Protein AF-A0A6V8NK07-F1 (afdb_monomer)

Structure (mmCIF, N/CA/C/O backbone):
data_AF-A0A6V8NK07-F1
#
_entry.id   AF-A0A6V8NK07-F1
#
loop_
_atom_site.group_PDB
_atom_site.id
_atom_site.type_symbol
_atom_site.label_atom_id
_atom_site.label_alt_id
_atom_site.label_comp_id
_atom_site.label_asym_id
_atom_site.label_entity_id
_atom_site.label_seq_id
_atom_site.pdbx_PDB_ins_code
_atom_site.Cartn_x
_atom_site.Cartn_y
_atom_site.Cartn_z
_atom_site.occupancy
_atom_site.B_iso_or_equiv
_atom_site.auth_seq_id
_atom_site.auth_comp_id
_atom_site.auth_asym_id
_atom_site.auth_atom_id
_atom_site.pdbx_PDB_model_num
ATOM 1 N N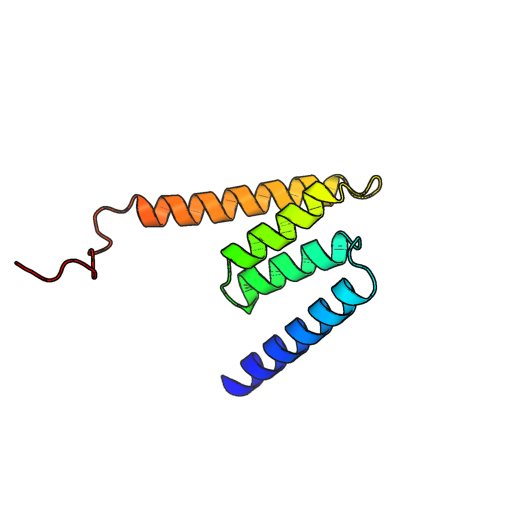 . ILE A 1 1 ? 14.872 -4.826 -22.329 1.00 61.28 1 ILE A N 1
ATOM 2 C CA . ILE A 1 1 ? 14.449 -5.337 -20.998 1.00 61.28 1 ILE A CA 1
ATOM 3 C C . ILE A 1 1 ? 13.641 -4.332 -20.173 1.00 61.28 1 ILE A C 1
ATOM 5 O O . ILE A 1 1 ? 12.687 -4.775 -19.557 1.00 61.28 1 ILE A O 1
ATOM 9 N N . MET A 1 2 ? 13.917 -3.018 -20.199 1.00 67.62 2 MET A N 1
ATOM 10 C CA . MET A 1 2 ? 13.143 -2.020 -19.424 1.00 67.62 2 MET A CA 1
ATOM 11 C C . MET A 1 2 ? 11.635 -1.971 -19.758 1.00 67.62 2 MET A C 1
ATOM 13 O O . MET A 1 2 ? 10.815 -1.910 -18.848 1.00 67.62 2 MET A O 1
ATOM 17 N N . ALA A 1 3 ? 11.257 -2.102 -21.035 1.00 69.69 3 ALA A N 1
ATOM 18 C CA . ALA A 1 3 ? 9.851 -2.065 -21.461 1.00 69.69 3 ALA A CA 1
ATOM 19 C C . ALA A 1 3 ? 8.976 -3.178 -20.847 1.00 69.69 3 ALA A C 1
ATOM 21 O O . ALA A 1 3 ? 7.821 -2.944 -20.522 1.00 69.69 3 ALA A O 1
ATOM 22 N N . PHE A 1 4 ? 9.537 -4.371 -20.623 1.00 72.81 4 PHE A N 1
ATOM 23 C CA . PHE A 1 4 ? 8.802 -5.510 -20.057 1.00 72.81 4 PHE A CA 1
ATOM 24 C C . PHE A 1 4 ? 8.441 -5.311 -18.579 1.00 72.81 4 PHE A C 1
ATOM 26 O O . PHE A 1 4 ? 7.423 -5.812 -18.112 1.00 72.81 4 PHE A O 1
ATOM 33 N N . TRP A 1 5 ? 9.279 -4.587 -17.834 1.00 70.25 5 TRP A N 1
ATOM 34 C CA . TRP A 1 5 ? 8.990 -4.248 -16.443 1.00 70.25 5 TRP A CA 1
ATOM 35 C C . TRP A 1 5 ? 7.971 -3.114 -16.357 1.00 70.25 5 TRP A C 1
ATOM 37 O O . TRP A 1 5 ? 7.066 -3.207 -15.539 1.00 70.25 5 TRP A O 1
ATOM 47 N N . SER A 1 6 ? 8.053 -2.115 -17.244 1.00 81.50 6 SER A N 1
ATOM 48 C CA . SER A 1 6 ? 7.040 -1.052 -17.339 1.00 81.50 6 SER A CA 1
ATOM 49 C C . SER A 1 6 ? 5.644 -1.620 -17.592 1.00 81.50 6 SER A C 1
ATOM 51 O O . SER A 1 6 ? 4.730 -1.340 -16.829 1.00 81.50 6 SER A O 1
ATOM 53 N N . ASP A 1 7 ? 5.511 -2.503 -18.583 1.00 88.69 7 ASP A N 1
ATOM 54 C CA . ASP A 1 7 ? 4.227 -3.101 -18.967 1.00 88.69 7 ASP A CA 1
ATOM 55 C C . ASP A 1 7 ? 3.579 -3.884 -17.809 1.00 88.69 7 ASP A C 1
ATOM 57 O O . ASP A 1 7 ? 2.388 -3.767 -17.528 1.00 88.69 7 ASP A O 1
ATOM 61 N N . LYS A 1 8 ? 4.388 -4.616 -17.032 1.00 88.56 8 LYS A N 1
ATOM 62 C CA . LYS A 1 8 ? 3.911 -5.311 -15.826 1.00 88.56 8 LYS A CA 1
ATOM 63 C C . LYS A 1 8 ? 3.467 -4.363 -14.718 1.00 88.56 8 LYS A C 1
ATOM 65 O O . LYS A 1 8 ? 2.529 -4.689 -13.994 1.00 88.56 8 LYS A O 1
ATOM 70 N N . LEU A 1 9 ? 4.152 -3.234 -14.551 1.00 90.31 9 LEU A N 1
ATOM 71 C CA . LEU A 1 9 ? 3.773 -2.227 -13.564 1.00 90.31 9 LEU A CA 1
ATOM 72 C C . LEU A 1 9 ? 2.464 -1.543 -13.970 1.00 90.31 9 LEU A C 1
ATOM 74 O O . LEU A 1 9 ? 1.609 -1.326 -13.117 1.00 90.31 9 LEU A O 1
ATOM 78 N N . ASP A 1 10 ? 2.276 -1.256 -15.255 1.00 92.12 10 ASP A N 1
ATOM 79 C CA . ASP A 1 10 ? 1.043 -0.654 -15.766 1.00 92.12 10 ASP A CA 1
ATOM 80 C C . ASP A 1 10 ? -0.149 -1.615 -15.620 1.00 92.12 10 ASP A C 1
ATOM 82 O O . ASP A 1 10 ? -1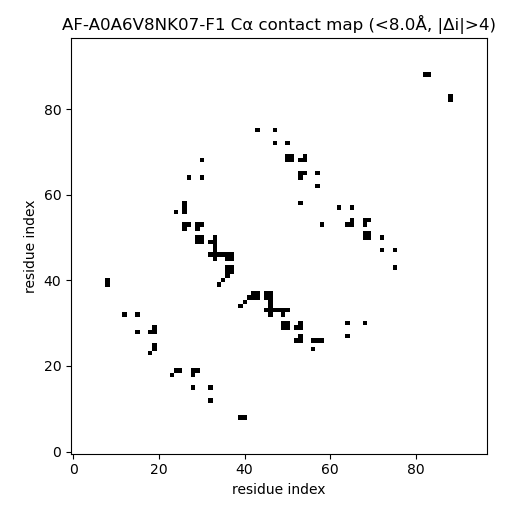.202 -1.229 -15.108 1.00 92.12 10 ASP A O 1
ATOM 86 N N . LEU A 1 11 ? 0.043 -2.902 -15.931 1.00 93.25 11 LEU A N 1
ATOM 87 C CA . LEU A 1 11 ? -0.956 -3.942 -15.664 1.00 93.25 11 LEU A CA 1
ATOM 88 C C . LEU A 1 11 ? -1.283 -4.060 -14.170 1.00 93.25 11 LEU A C 1
ATOM 90 O O . LEU A 1 11 ? -2.452 -4.158 -13.801 1.00 93.25 11 LEU A O 1
ATOM 94 N N . ALA A 1 12 ? -0.275 -4.041 -13.291 1.00 91.81 12 ALA A N 1
ATOM 95 C CA . ALA A 1 12 ? -0.492 -4.096 -11.846 1.00 91.81 12 ALA A CA 1
ATOM 96 C C . ALA A 1 12 ? -1.297 -2.885 -11.345 1.00 91.81 12 ALA A C 1
ATOM 98 O O . ALA A 1 12 ? -2.231 -3.058 -10.562 1.00 91.81 12 ALA A O 1
ATOM 99 N N . GLN A 1 13 ? -0.993 -1.682 -11.841 1.00 94.25 13 GLN A N 1
ATOM 100 C CA . GLN A 1 13 ? -1.763 -0.475 -11.544 1.00 94.25 13 GLN A CA 1
ATOM 101 C C . GLN A 1 13 ? -3.234 -0.638 -11.949 1.00 94.25 13 GLN A C 1
ATOM 103 O O . GLN A 1 13 ? -4.120 -0.297 -11.167 1.00 94.25 13 GLN A O 1
ATOM 108 N N . GLU A 1 14 ? -3.513 -1.195 -13.130 1.00 94.81 14 GLU A N 1
ATOM 109 C CA . GLU A 1 14 ? -4.886 -1.446 -13.578 1.00 94.81 14 GLU A CA 1
ATOM 110 C C . GLU A 1 14 ? -5.622 -2.433 -12.654 1.00 94.81 14 GLU A C 1
ATOM 112 O O . GLU A 1 14 ? -6.788 -2.217 -12.318 1.00 94.81 14 GLU A O 1
ATOM 117 N N . GLN A 1 15 ? -4.947 -3.493 -12.193 1.00 95.38 15 GLN A N 1
ATOM 118 C CA . GLN A 1 15 ? -5.539 -4.449 -11.250 1.00 95.38 15 GLN A CA 1
ATOM 119 C C . GLN A 1 15 ? -5.866 -3.800 -9.901 1.00 95.38 15 GLN A C 1
ATOM 121 O O . GLN A 1 15 ? -6.933 -4.062 -9.343 1.00 95.38 15 GLN A O 1
ATOM 126 N N . PHE A 1 16 ? -4.987 -2.935 -9.386 1.00 95.50 16 PHE A N 1
ATOM 127 C CA . PHE A 1 16 ? -5.264 -2.195 -8.153 1.00 95.50 16 PHE A CA 1
ATOM 128 C C . PHE A 1 16 ? -6.428 -1.223 -8.322 1.00 95.50 16 PHE A C 1
ATOM 130 O O . PHE A 1 16 ? -7.315 -1.207 -7.471 1.00 95.50 16 PHE A O 1
ATOM 137 N N . ASN A 1 17 ? -6.483 -0.491 -9.438 1.00 94.62 17 ASN A N 1
ATOM 138 C CA . ASN A 1 17 ? -7.597 0.409 -9.735 1.00 94.62 17 ASN A CA 1
ATOM 139 C C . ASN A 1 17 ? -8.926 -0.354 -9.745 1.00 94.62 17 ASN A C 1
ATOM 141 O O . ASN A 1 17 ? -9.847 0.022 -9.027 1.00 94.62 17 ASN A O 1
ATOM 145 N N . LYS A 1 18 ? -8.998 -1.488 -10.453 1.00 95.56 18 LYS A N 1
ATOM 146 C CA . LYS A 1 18 ? -10.198 -2.341 -10.473 1.00 95.56 18 LYS A CA 1
ATOM 147 C C . LYS A 1 18 ? -10.566 -2.863 -9.087 1.00 95.56 18 LYS A C 1
ATOM 149 O O . LYS A 1 18 ? -11.737 -2.864 -8.727 1.00 95.56 18 LYS A O 1
ATOM 154 N N . ALA A 1 19 ? -9.590 -3.309 -8.295 1.00 93.75 19 ALA A N 1
ATOM 155 C CA . ALA A 1 19 ? -9.850 -3.806 -6.945 1.00 93.75 19 ALA A CA 1
ATOM 156 C C . ALA A 1 19 ? -10.436 -2.713 -6.033 1.00 93.75 19 ALA A C 1
ATOM 158 O O . ALA A 1 19 ? -11.368 -2.980 -5.273 1.00 93.75 19 ALA A O 1
ATOM 159 N N . ILE A 1 20 ? -9.911 -1.491 -6.137 1.00 93.81 20 ILE A N 1
ATOM 160 C CA . ILE A 1 20 ? -10.368 -0.326 -5.373 1.00 93.81 20 ILE A CA 1
ATOM 161 C C . ILE A 1 20 ? -11.734 0.160 -5.873 1.00 93.81 20 ILE A C 1
ATOM 163 O O . ILE A 1 20 ? -12.582 0.502 -5.057 1.00 93.81 20 ILE A O 1
ATOM 167 N N . GLU A 1 21 ? -11.992 0.146 -7.181 1.00 95.06 21 GLU A N 1
ATOM 168 C CA . GLU A 1 21 ? -13.308 0.469 -7.750 1.00 95.06 21 GLU A CA 1
ATOM 169 C C . GLU A 1 21 ? -14.385 -0.525 -7.302 1.00 95.06 21 GLU A C 1
ATOM 171 O O . GLU A 1 21 ? -15.483 -0.124 -6.920 1.00 95.06 21 GLU A O 1
ATOM 176 N N . LEU A 1 22 ? -14.067 -1.824 -7.312 1.00 96.50 22 LEU A N 1
ATOM 177 C CA . LEU A 1 22 ? -14.989 -2.881 -6.894 1.00 96.50 22 LEU A CA 1
ATOM 178 C C . LEU A 1 22 ? -15.295 -2.826 -5.396 1.00 96.50 22 LEU A C 1
ATOM 180 O O . LEU A 1 22 ? -16.430 -3.076 -4.989 1.00 96.50 22 LEU A O 1
ATOM 184 N N . ASN A 1 23 ? -14.295 -2.528 -4.566 1.00 92.38 23 ASN A N 1
ATOM 185 C CA . ASN A 1 23 ? -14.495 -2.329 -3.138 1.00 92.38 23 ASN A CA 1
ATOM 186 C C . ASN A 1 23 ? -13.584 -1.211 -2.607 1.00 92.38 23 ASN A C 1
ATOM 188 O O . ASN A 1 23 ? -12.465 -1.482 -2.152 1.00 92.38 23 ASN A O 1
ATOM 192 N N . PRO A 1 24 ? -14.099 0.031 -2.553 1.00 92.75 24 PRO A N 1
ATOM 193 C CA . PRO A 1 24 ? -13.342 1.178 -2.056 1.00 92.75 24 PRO A CA 1
ATOM 194 C C . PRO A 1 24 ? -12.931 1.051 -0.588 1.00 92.75 24 PRO A C 1
ATOM 196 O O . PRO A 1 24 ? -12.004 1.727 -0.149 1.00 92.75 24 PRO A O 1
ATOM 199 N N . ASN A 1 25 ? -13.592 0.173 0.170 1.00 92.56 25 ASN A N 1
ATOM 200 C CA . ASN A 1 25 ? -13.335 -0.054 1.588 1.00 92.56 25 ASN A CA 1
ATOM 201 C C . ASN A 1 25 ? -12.460 -1.291 1.837 1.00 92.56 25 ASN A C 1
ATOM 203 O O . ASN A 1 25 ? -12.306 -1.736 2.976 1.00 92.56 25 ASN A O 1
ATOM 207 N N . HIS A 1 26 ? -11.861 -1.870 0.792 1.00 92.00 26 HIS A N 1
ATOM 208 C CA . HIS A 1 26 ? -10.972 -3.010 0.948 1.00 92.00 26 HIS A CA 1
ATOM 209 C C . HIS A 1 26 ? -9.596 -2.571 1.469 1.00 92.00 26 HIS A C 1
ATOM 211 O O . HIS A 1 26 ? -8.663 -2.327 0.707 1.00 92.00 26 HIS A O 1
ATOM 217 N N . ALA A 1 27 ? -9.440 -2.538 2.794 1.00 93.31 27 ALA A N 1
ATOM 218 C CA . ALA A 1 27 ? -8.211 -2.085 3.450 1.00 93.31 27 ALA A CA 1
ATOM 219 C C . ALA A 1 27 ? -6.939 -2.811 2.962 1.00 93.31 27 ALA A C 1
ATOM 221 O O . ALA A 1 27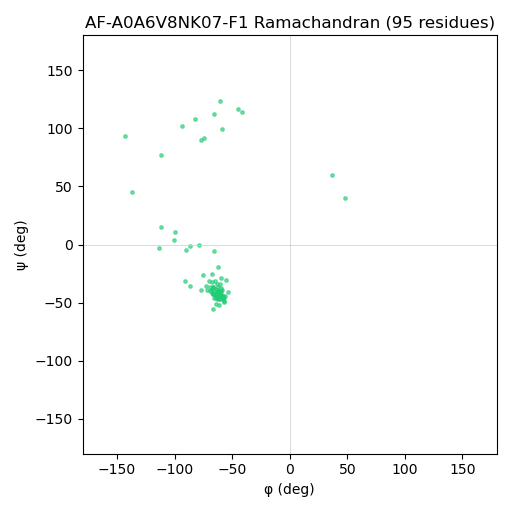 ? -5.916 -2.180 2.721 1.00 93.31 27 ALA A O 1
ATOM 222 N N . LYS A 1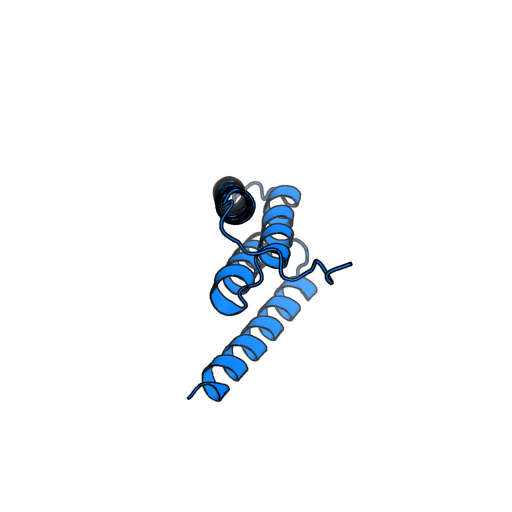 28 ? -6.995 -4.130 2.736 1.00 93.19 28 LYS A N 1
ATOM 223 C CA . LYS A 1 28 ? -5.849 -4.889 2.203 1.00 93.19 28 LYS A CA 1
ATOM 224 C C . LYS A 1 28 ? -5.504 -4.526 0.751 1.00 93.19 28 LYS A C 1
ATOM 226 O O . LYS A 1 28 ? -4.329 -4.566 0.394 1.00 93.19 28 LYS A O 1
ATOM 231 N N . ALA A 1 29 ? -6.490 -4.159 -0.074 1.00 94.62 29 ALA A N 1
ATOM 232 C CA . ALA A 1 29 ? -6.227 -3.681 -1.431 1.00 94.62 29 ALA A CA 1
ATOM 233 C C . ALA A 1 29 ? -5.468 -2.348 -1.399 1.00 94.62 29 ALA A C 1
ATOM 235 O O . ALA A 1 29 ? -4.434 -2.240 -2.051 1.00 94.62 29 ALA A O 1
ATOM 236 N N . HIS A 1 30 ? -5.906 -1.399 -0.563 1.00 95.94 30 HIS A N 1
ATOM 237 C CA . HIS A 1 30 ? -5.202 -0.128 -0.335 1.00 95.94 30 HIS A CA 1
ATOM 238 C C . HIS A 1 30 ? -3.787 -0.331 0.214 1.00 95.94 30 HIS A C 1
ATOM 240 O O . HIS A 1 30 ? -2.840 0.282 -0.268 1.00 95.94 30 HIS A O 1
ATOM 246 N N . TYR A 1 31 ? -3.610 -1.252 1.164 1.00 96.19 31 TYR A N 1
ATOM 247 C CA . TYR A 1 31 ? -2.294 -1.578 1.717 1.00 96.19 31 TYR A CA 1
ATOM 248 C C . TYR A 1 31 ? -1.328 -2.128 0.653 1.00 96.19 31 TYR A C 1
ATOM 250 O O . TYR A 1 31 ? -0.184 -1.687 0.551 1.00 96.19 31 TYR A O 1
ATOM 258 N N . ASN A 1 32 ? -1.785 -3.078 -0.167 1.00 95.50 32 ASN A N 1
ATOM 259 C CA . ASN A 1 32 ? -0.958 -3.654 -1.227 1.00 95.50 32 ASN A CA 1
ATOM 260 C C . ASN A 1 32 ? -0.683 -2.646 -2.350 1.00 95.50 32 ASN A C 1
ATOM 262 O O . ASN A 1 32 ? 0.416 -2.634 -2.906 1.00 95.50 32 ASN A O 1
ATOM 266 N N . HIS A 1 33 ? -1.662 -1.796 -2.669 1.00 96.94 33 HIS A N 1
ATOM 267 C CA . HIS A 1 33 ? -1.492 -0.719 -3.638 1.00 96.94 33 HIS A CA 1
ATOM 268 C C . HIS A 1 33 ? -0.431 0.277 -3.170 1.00 96.94 33 HIS A C 1
ATOM 270 O O . HIS A 1 33 ? 0.445 0.631 -3.953 1.00 96.94 33 HIS A O 1
ATOM 276 N N . ALA A 1 34 ? -0.420 0.628 -1.882 1.00 96.56 34 ALA A N 1
ATOM 277 C CA . ALA A 1 34 ? 0.604 1.483 -1.292 1.00 96.56 34 ALA A CA 1
ATOM 278 C C . ALA A 1 34 ? 2.024 0.913 -1.463 1.00 96.56 34 ALA A C 1
ATOM 280 O O . ALA A 1 34 ? 2.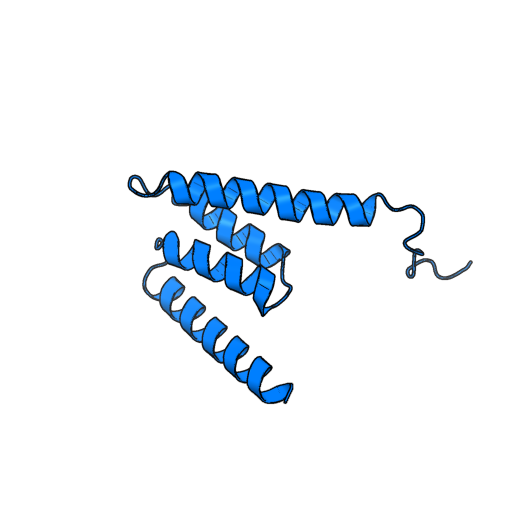926 1.615 -1.918 1.00 96.56 34 ALA A O 1
ATOM 281 N N . ILE A 1 35 ? 2.216 -0.380 -1.176 1.00 95.50 35 ILE A N 1
ATOM 282 C CA . ILE A 1 35 ? 3.506 -1.064 -1.374 1.00 95.50 35 ILE A CA 1
ATOM 283 C C . ILE A 1 35 ? 3.922 -1.027 -2.847 1.00 95.50 35 ILE A C 1
ATOM 285 O O . ILE A 1 35 ? 5.081 -0.752 -3.160 1.00 95.50 35 ILE A O 1
ATOM 289 N N . PHE A 1 36 ? 2.984 -1.291 -3.758 1.00 95.94 36 PHE A N 1
ATOM 290 C CA . PHE A 1 36 ? 3.239 -1.221 -5.192 1.00 95.94 36 PHE A CA 1
ATOM 291 C C . PHE A 1 36 ? 3.630 0.193 -5.643 1.00 95.94 36 PHE A C 1
ATOM 293 O O . PHE A 1 36 ? 4.565 0.346 -6.426 1.00 95.94 36 PHE A O 1
ATOM 300 N N . LEU A 1 37 ? 2.961 1.230 -5.139 1.00 95.25 37 LEU A N 1
ATOM 301 C CA . LEU A 1 37 ? 3.296 2.615 -5.458 1.00 95.25 37 LEU A CA 1
ATOM 302 C C . LEU A 1 37 ? 4.693 2.978 -4.949 1.00 95.25 37 LEU A C 1
ATOM 304 O O . LEU A 1 37 ? 5.476 3.562 -5.698 1.00 95.25 37 LEU A O 1
ATOM 308 N N . TYR A 1 38 ? 5.032 2.567 -3.727 1.00 93.88 38 TYR A N 1
ATOM 309 C CA . TYR A 1 38 ? 6.333 2.842 -3.126 1.00 93.88 38 TYR A CA 1
ATOM 310 C C . TYR A 1 38 ? 7.472 2.111 -3.853 1.00 93.88 38 TYR A C 1
ATOM 312 O O . TYR A 1 38 ? 8.391 2.753 -4.353 1.00 93.88 38 TYR A O 1
ATOM 320 N N . LEU A 1 39 ? 7.392 0.783 -3.988 1.00 90.81 39 LEU A N 1
ATOM 321 C CA . LEU A 1 39 ? 8.484 -0.032 -4.541 1.00 90.81 39 LEU A CA 1
ATOM 322 C C . LEU A 1 39 ? 8.463 -0.136 -6.070 1.00 90.81 39 LEU A C 1
ATOM 324 O O . LEU A 1 39 ? 9.510 -0.220 -6.705 1.00 90.81 39 LEU A O 1
ATOM 328 N N . GLY A 1 40 ? 7.273 -0.192 -6.665 1.00 89.75 40 GLY A N 1
ATOM 329 C CA . GLY A 1 40 ? 7.086 -0.442 -8.094 1.00 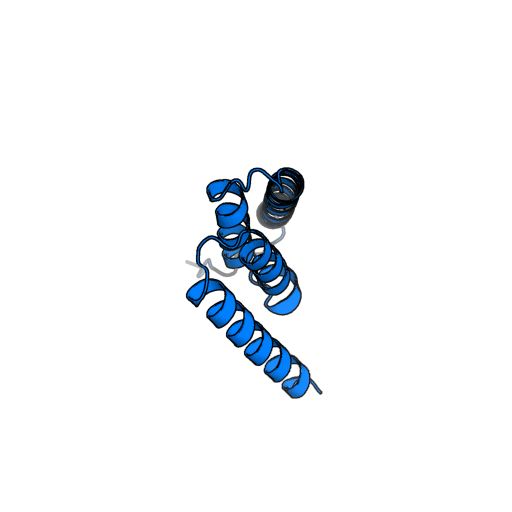89.75 40 GLY A CA 1
ATOM 330 C C . GLY A 1 40 ? 7.038 0.827 -8.938 1.00 89.75 40 GLY A C 1
ATOM 331 O O . GLY A 1 40 ? 7.466 0.805 -10.088 1.00 89.75 40 GLY A O 1
ATOM 332 N N . ARG A 1 41 ? 6.533 1.939 -8.390 1.00 91.12 41 ARG A N 1
ATOM 333 C CA . ARG A 1 41 ? 6.391 3.212 -9.123 1.00 91.12 41 ARG A CA 1
ATOM 334 C C . ARG A 1 41 ? 7.284 4.328 -8.601 1.00 91.12 41 ARG A C 1
ATOM 336 O O . ARG A 1 41 ? 7.261 5.406 -9.187 1.00 91.12 41 ARG A O 1
ATOM 343 N N . ASN A 1 42 ? 8.046 4.080 -7.533 1.00 90.12 42 ASN A N 1
ATOM 344 C CA . ASN A 1 42 ? 8.810 5.110 -6.830 1.00 90.12 42 ASN A CA 1
ATOM 345 C C . ASN A 1 42 ? 7.941 6.351 -6.530 1.00 90.12 42 ASN A C 1
ATOM 347 O O . ASN A 1 42 ? 8.367 7.489 -6.709 1.00 90.12 42 ASN A O 1
ATOM 351 N N . ASN A 1 43 ? 6.683 6.113 -6.141 1.00 91.44 43 ASN A N 1
ATOM 352 C CA . ASN A 1 43 ? 5.690 7.133 -5.821 1.00 91.44 43 ASN A CA 1
ATOM 353 C C . ASN A 1 43 ? 5.384 7.100 -4.312 1.00 91.44 43 ASN A C 1
ATOM 355 O O . ASN A 1 43 ? 4.354 6.554 -3.900 1.00 91.44 43 ASN A O 1
ATOM 359 N N . PRO A 1 44 ? 6.275 7.660 -3.472 1.00 92.50 44 PRO A N 1
ATOM 360 C CA . PRO A 1 44 ? 6.099 7.662 -2.022 1.00 92.50 44 PRO A CA 1
ATOM 361 C C . PRO A 1 44 ? 4.862 8.451 -1.575 1.00 92.50 44 PRO A C 1
ATOM 363 O O . PRO A 1 44 ? 4.197 8.048 -0.624 1.00 92.50 44 PRO A O 1
ATOM 366 N N . THR A 1 45 ? 4.505 9.529 -2.279 1.00 93.38 45 THR A N 1
ATOM 367 C CA . THR A 1 45 ? 3.321 10.341 -1.960 1.00 93.38 45 THR A CA 1
ATOM 368 C C . THR A 1 45 ? 2.034 9.533 -2.120 1.00 93.38 45 THR A C 1
ATOM 370 O O . THR A 1 45 ? 1.256 9.426 -1.175 1.00 93.38 45 THR A O 1
ATOM 373 N N . GLY A 1 46 ? 1.847 8.880 -3.272 1.00 94.44 46 GLY A N 1
ATOM 374 C CA . GLY A 1 46 ? 0.675 8.029 -3.504 1.00 94.44 46 GLY A CA 1
ATOM 375 C C . GLY A 1 46 ? 0.634 6.803 -2.584 1.00 94.44 46 GLY A C 1
ATOM 376 O O . GLY A 1 46 ? -0.443 6.349 -2.189 1.00 94.44 46 GLY A O 1
ATOM 377 N N . ALA A 1 47 ? 1.800 6.277 -2.195 1.00 95.88 47 ALA A N 1
ATOM 378 C CA . ALA A 1 47 ? 1.881 5.205 -1.209 1.00 95.88 47 ALA A CA 1
ATOM 379 C C . ALA A 1 47 ? 1.365 5.648 0.168 1.00 95.88 47 ALA A C 1
ATOM 381 O O . ALA A 1 47 ? 0.551 4.950 0.771 1.00 95.88 47 ALA A O 1
ATOM 382 N N . ILE A 1 48 ? 1.773 6.832 0.637 1.00 96.44 48 ILE A N 1
ATOM 383 C CA . ILE A 1 48 ? 1.287 7.412 1.896 1.00 96.44 48 ILE A CA 1
ATOM 384 C C . ILE A 1 48 ? -0.229 7.626 1.854 1.00 96.44 48 ILE A C 1
ATOM 386 O O . ILE A 1 48 ? -0.909 7.271 2.813 1.00 96.44 48 ILE A O 1
ATOM 390 N N . GLU A 1 49 ? -0.776 8.156 0.758 1.00 96.12 49 GLU A N 1
ATOM 391 C CA . GLU A 1 49 ? -2.230 8.321 0.590 1.00 96.12 49 GLU A CA 1
ATOM 392 C C . GLU A 1 49 ? -2.972 6.984 0.719 1.00 96.12 49 GLU A C 1
ATOM 394 O O . GLU A 1 49 ? -3.952 6.867 1.458 1.00 96.12 49 GLU A O 1
ATOM 399 N N . SER A 1 50 ? -2.452 5.944 0.068 1.00 96.38 50 SER A N 1
ATOM 400 C CA . SER A 1 50 ? -3.041 4.605 0.096 1.00 96.38 50 SER A CA 1
ATOM 401 C C . SER A 1 50 ? -2.941 3.959 1.487 1.00 96.38 50 SER A C 1
ATOM 403 O O . SER A 1 50 ? -3.919 3.396 1.979 1.00 96.38 50 SER A O 1
ATOM 405 N N . TRP A 1 51 ? -1.809 4.091 2.189 1.00 97.06 51 TRP A N 1
ATOM 406 C CA . TRP A 1 51 ? -1.675 3.634 3.580 1.00 97.06 51 TRP A CA 1
ATOM 407 C C . TRP A 1 51 ? -2.551 4.427 4.554 1.00 97.06 51 TRP A C 1
ATOM 409 O O . TRP A 1 51 ? -3.129 3.835 5.466 1.00 97.06 51 TRP A O 1
ATOM 419 N N . ASN A 1 52 ? -2.720 5.735 4.351 1.00 97.00 52 ASN A N 1
ATOM 420 C CA . ASN A 1 52 ? -3.667 6.531 5.130 1.00 97.00 52 ASN A CA 1
ATOM 421 C C . ASN A 1 52 ? -5.088 6.001 4.960 1.00 97.00 52 ASN A C 1
ATOM 423 O O . ASN A 1 52 ? -5.817 5.897 5.947 1.00 97.00 52 ASN A O 1
ATOM 427 N N . LYS A 1 53 ? -5.455 5.547 3.756 1.00 95.62 53 LYS A N 1
ATOM 428 C CA . LYS A 1 53 ? -6.765 4.934 3.547 1.00 95.62 53 LYS A CA 1
ATOM 429 C C . LYS A 1 53 ? -6.965 3.664 4.374 1.00 95.62 53 LYS A C 1
ATOM 431 O O . LYS A 1 53 ? -8.048 3.454 4.909 1.00 95.62 53 LYS A O 1
ATOM 436 N N . VAL A 1 54 ? -5.924 2.848 4.556 1.00 95.69 54 VAL A N 1
ATOM 437 C CA . VAL A 1 54 ? -5.958 1.678 5.461 1.00 95.69 54 VAL A CA 1
ATOM 438 C C . VAL A 1 54 ? -6.276 2.102 6.895 1.00 95.69 54 VAL A C 1
ATOM 440 O O . VAL A 1 54 ? -7.095 1.469 7.560 1.00 95.69 54 VAL A O 1
ATOM 443 N N . ILE A 1 55 ? -5.642 3.182 7.360 1.00 95.06 55 ILE A N 1
ATOM 444 C CA . ILE A 1 55 ? -5.830 3.723 8.711 1.00 95.06 55 ILE A CA 1
ATOM 445 C C . ILE A 1 55 ? -7.248 4.281 8.880 1.00 95.06 55 ILE A C 1
ATOM 447 O O . ILE A 1 55 ? -7.873 4.022 9.904 1.00 95.06 55 ILE A O 1
ATOM 451 N N . GLU A 1 56 ? -7.765 5.006 7.885 1.00 94.75 56 GLU A N 1
ATOM 452 C CA . GLU A 1 56 ? -9.133 5.543 7.887 1.00 94.75 56 GLU A CA 1
ATOM 453 C C . GLU A 1 56 ? -10.193 4.444 7.919 1.00 94.75 56 GLU A C 1
ATOM 455 O O . GLU A 1 56 ? -11.173 4.545 8.654 1.00 94.75 56 GLU A O 1
ATOM 460 N N . LEU A 1 57 ? -10.001 3.396 7.113 1.00 92.38 57 LEU A N 1
ATOM 461 C CA . LEU A 1 57 ? -10.930 2.273 7.039 1.00 92.38 57 LEU A CA 1
ATOM 462 C C . LEU A 1 57 ? -10.953 1.459 8.335 1.00 92.38 57 LEU A C 1
ATOM 464 O O . LEU A 1 57 ? -11.963 0.815 8.607 1.00 92.38 57 LEU A O 1
ATOM 468 N N . ASN A 1 58 ? -9.859 1.497 9.109 1.00 85.94 58 ASN A N 1
ATOM 469 C CA . ASN A 1 58 ? -9.696 0.859 10.416 1.00 85.94 58 ASN A CA 1
ATOM 470 C C . ASN A 1 58 ? -10.396 -0.513 10.504 1.00 85.94 58 ASN A C 1
ATOM 472 O O . ASN A 1 58 ? -11.329 -0.690 11.296 1.00 85.94 58 ASN A O 1
ATOM 476 N N . PRO A 1 59 ? -10.005 -1.474 9.650 1.00 81.38 59 PRO A N 1
ATOM 477 C CA . PRO A 1 59 ? -10.663 -2.770 9.599 1.00 81.38 59 PRO A CA 1
ATOM 478 C C . PRO A 1 59 ? -10.546 -3.465 10.962 1.00 81.38 59 PRO A C 1
ATOM 480 O O . PRO A 1 59 ? -9.448 -3.652 11.492 1.00 81.38 59 PRO A O 1
ATOM 483 N N . ALA A 1 60 ? -11.690 -3.831 11.545 1.00 80.00 60 ALA A N 1
ATOM 484 C CA . ALA A 1 60 ? -11.765 -4.382 12.899 1.00 80.00 60 ALA A CA 1
ATOM 485 C C . ALA A 1 60 ? -10.952 -5.681 13.069 1.00 80.00 60 ALA A C 1
ATOM 487 O O . ALA A 1 60 ? -10.445 -5.960 14.152 1.00 80.00 60 ALA A O 1
ATOM 488 N N . ASP A 1 61 ? -10.799 -6.447 11.991 1.00 78.75 61 ASP A N 1
ATOM 489 C CA . ASP A 1 61 ? -10.048 -7.698 11.900 1.00 78.75 61 ASP A CA 1
ATOM 490 C C . ASP A 1 61 ? -8.568 -7.509 11.516 1.00 78.75 61 ASP A C 1
ATOM 492 O O . ASP A 1 61 ? -7.803 -8.472 11.508 1.00 78.75 61 ASP A O 1
ATOM 496 N N . ALA A 1 62 ? -8.137 -6.280 11.220 1.00 80.06 62 ALA A N 1
ATOM 497 C CA . ALA A 1 62 ? -6.821 -5.997 10.652 1.00 80.06 62 ALA A CA 1
ATOM 498 C C . ALA A 1 62 ? -6.127 -4.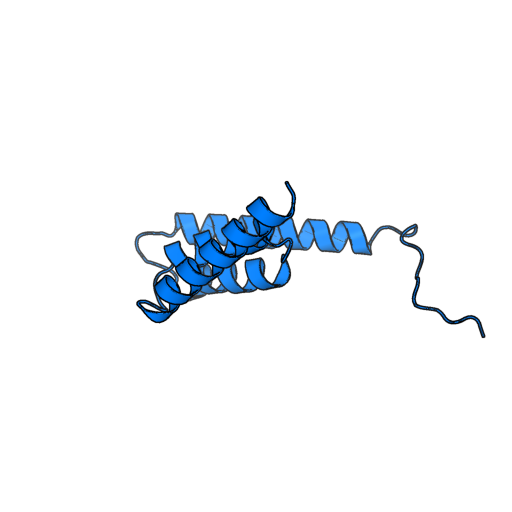783 11.299 1.00 80.06 62 ALA A C 1
ATOM 500 O O . ALA A 1 62 ? -5.491 -3.967 10.629 1.00 80.06 62 ALA A O 1
ATOM 501 N N . GLN A 1 63 ? -6.158 -4.722 12.633 1.00 87.06 63 GLN A N 1
ATOM 502 C CA . GLN A 1 63 ? -5.353 -3.773 13.421 1.00 87.06 63 GLN A CA 1
ATOM 503 C C . GLN A 1 63 ? -3.847 -3.854 13.118 1.00 87.06 63 GLN A C 1
ATOM 505 O O . GLN A 1 63 ? -3.136 -2.847 13.152 1.00 87.06 63 GLN A O 1
ATOM 510 N N . GLU A 1 64 ? -3.365 -5.041 12.751 1.00 91.06 64 GLU A N 1
ATOM 511 C CA . GLU A 1 64 ? -1.985 -5.239 12.311 1.00 91.06 64 GLU A CA 1
ATOM 512 C C . GLU A 1 64 ? -1.678 -4.457 11.021 1.00 91.06 64 GLU A C 1
ATOM 514 O O . GLU A 1 64 ? -0.643 -3.800 10.932 1.00 91.06 64 GLU A O 1
ATOM 519 N N . LEU A 1 65 ? -2.605 -4.422 10.050 1.00 92.38 65 LEU A N 1
ATOM 520 C CA . LEU A 1 65 ? -2.425 -3.634 8.822 1.00 92.38 65 LEU A CA 1
ATOM 521 C C . LEU A 1 65 ? -2.350 -2.134 9.120 1.00 92.38 65 LEU A C 1
ATOM 523 O O . LEU A 1 65 ? -1.545 -1.433 8.513 1.00 92.38 65 LEU A O 1
ATOM 527 N N . VAL A 1 66 ? -3.154 -1.644 10.068 1.00 94.38 66 VAL A N 1
ATOM 528 C CA . VAL A 1 66 ? -3.127 -0.237 10.502 1.00 94.38 66 VAL A CA 1
ATOM 529 C C . VAL A 1 66 ? -1.789 0.102 11.163 1.00 94.38 66 VAL A C 1
ATOM 531 O O . VAL A 1 66 ? -1.206 1.149 10.875 1.00 94.38 66 VAL A O 1
ATOM 534 N N . THR A 1 67 ? -1.279 -0.783 12.020 1.00 94.88 67 THR A N 1
ATOM 535 C CA . THR A 1 67 ? 0.021 -0.604 12.685 1.00 94.88 67 THR A CA 1
ATOM 536 C C . THR A 1 67 ? 1.164 -0.580 11.672 1.00 94.88 67 THR A C 1
ATOM 538 O O . THR A 1 67 ? 1.987 0.336 11.693 1.00 94.88 67 THR A O 1
ATOM 541 N N . GLN A 1 68 ? 1.177 -1.524 10.729 1.00 95.44 68 GLN A N 1
ATOM 542 C CA . GLN A 1 68 ? 2.181 -1.570 9.665 1.00 95.44 68 GLN A CA 1
ATOM 543 C C . GLN A 1 68 ? 2.107 -0.344 8.751 1.00 95.44 68 GLN A C 1
ATOM 545 O O . GLN A 1 68 ? 3.137 0.263 8.472 1.00 95.44 68 GLN A O 1
ATOM 550 N N . ALA A 1 69 ? 0.904 0.068 8.332 1.00 95.50 69 ALA A N 1
ATOM 551 C CA . ALA A 1 69 ? 0.702 1.260 7.507 1.00 95.50 69 ALA A CA 1
ATOM 552 C C . ALA A 1 69 ? 1.291 2.518 8.169 1.00 95.50 69 ALA A C 1
ATOM 554 O O . ALA A 1 69 ? 2.007 3.278 7.522 1.00 95.50 69 ALA A O 1
ATOM 555 N N . ARG A 1 70 ? 1.070 2.704 9.478 1.00 95.69 70 ARG A N 1
ATOM 556 C CA . ARG A 1 70 ? 1.684 3.802 10.245 1.00 95.69 70 ARG A CA 1
ATOM 557 C C . ARG A 1 70 ? 3.211 3.719 10.256 1.00 95.69 70 ARG A C 1
ATOM 559 O O . ARG A 1 70 ? 3.867 4.742 10.083 1.00 95.69 70 ARG A O 1
ATOM 566 N N . GLY A 1 71 ? 3.763 2.519 10.443 1.00 96.19 71 GLY A N 1
ATOM 567 C CA . GLY A 1 71 ? 5.209 2.283 10.414 1.00 96.19 71 GLY A CA 1
ATOM 568 C C . GLY A 1 71 ? 5.833 2.656 9.069 1.00 96.19 71 GLY A C 1
ATOM 569 O O . GLY A 1 71 ? 6.812 3.398 9.033 1.00 96.19 71 GLY A O 1
ATOM 570 N N . PHE A 1 72 ? 5.219 2.223 7.967 1.00 95.12 72 PHE A N 1
ATOM 571 C CA . PHE A 1 72 ? 5.674 2.575 6.624 1.00 95.12 72 PHE A CA 1
ATOM 572 C C . PHE A 1 72 ? 5.576 4.076 6.346 1.00 95.12 72 PHE A C 1
ATOM 574 O O . PHE A 1 72 ? 6.538 4.659 5.857 1.00 95.12 72 PHE A O 1
ATOM 581 N N . ILE A 1 73 ? 4.467 4.731 6.709 1.00 95.19 73 ILE A N 1
ATOM 582 C CA . ILE A 1 73 ? 4.334 6.188 6.552 1.00 95.19 73 ILE A CA 1
ATOM 583 C C . ILE A 1 73 ? 5.456 6.917 7.303 1.00 95.19 73 ILE A C 1
ATOM 585 O O . ILE A 1 73 ? 6.095 7.801 6.732 1.00 95.19 73 ILE A O 1
ATOM 589 N N . ALA A 1 74 ? 5.732 6.530 8.552 1.00 94.25 74 ALA A N 1
ATOM 590 C CA . ALA A 1 74 ? 6.799 7.133 9.345 1.00 94.25 74 ALA A CA 1
ATOM 591 C C . ALA A 1 74 ? 8.183 6.921 8.709 1.00 94.25 74 ALA A C 1
ATOM 593 O O . ALA A 1 74 ? 8.992 7.849 8.679 1.00 94.25 74 ALA A O 1
ATOM 594 N N . GLN A 1 75 ? 8.444 5.730 8.163 1.00 91.62 75 GLN A N 1
ATOM 595 C CA . GLN A 1 75 ? 9.684 5.434 7.448 1.00 91.62 75 GLN A CA 1
ATOM 596 C C . GLN A 1 75 ? 9.843 6.328 6.211 1.00 91.62 75 GLN A C 1
ATOM 598 O O . GLN A 1 75 ? 10.855 7.015 6.085 1.00 91.62 75 GLN A O 1
ATOM 603 N N . VAL A 1 76 ? 8.833 6.380 5.338 1.00 91.25 76 VAL A N 1
ATOM 604 C CA . VAL A 1 76 ? 8.875 7.189 4.109 1.00 91.25 76 VAL A CA 1
ATOM 605 C C . VAL A 1 76 ? 9.046 8.678 4.424 1.00 91.25 76 VAL A C 1
ATOM 607 O O . VAL A 1 76 ? 9.815 9.380 3.767 1.00 91.25 76 VAL A O 1
ATOM 610 N N . GLN A 1 77 ? 8.382 9.176 5.467 1.00 87.62 77 GLN A N 1
ATOM 611 C CA . GLN A 1 77 ? 8.550 10.558 5.922 1.00 87.62 77 GLN A CA 1
ATOM 612 C C . GLN A 1 77 ? 9.946 10.811 6.502 1.00 87.62 77 GLN A C 1
ATOM 614 O O . GLN A 1 77 ? 10.526 11.870 6.266 1.00 87.62 77 GLN A O 1
ATOM 619 N N . SER A 1 78 ? 10.510 9.849 7.234 1.00 87.44 78 SER A N 1
ATOM 620 C CA . SER A 1 78 ? 11.879 9.934 7.743 1.00 87.44 78 SER A CA 1
ATOM 621 C C . SER A 1 78 ? 12.902 9.984 6.608 1.00 87.44 78 SER A C 1
ATOM 623 O O . SER A 1 78 ? 13.813 10.806 6.656 1.00 87.44 78 SER A O 1
ATOM 625 N N . GLU A 1 79 ? 12.745 9.153 5.576 1.00 80.69 79 GLU A N 1
ATOM 626 C CA . GLU A 1 79 ? 13.582 9.169 4.369 1.00 80.69 79 GLU A CA 1
ATOM 627 C C . GLU A 1 79 ? 13.485 10.523 3.652 1.00 80.69 79 GLU A C 1
ATOM 629 O O . GLU A 1 79 ? 14.506 11.139 3.348 1.00 80.69 79 GLU A O 1
ATOM 634 N N . SER A 1 80 ? 12.270 11.054 3.475 1.00 74.31 80 SER A N 1
ATOM 635 C CA . SER A 1 80 ? 12.062 12.387 2.896 1.00 74.31 80 SER A CA 1
ATOM 636 C C . SER A 1 80 ? 12.714 13.502 3.722 1.00 74.31 80 SER A C 1
ATOM 638 O O . SER A 1 80 ? 13.278 14.439 3.157 1.00 74.31 80 SER A O 1
ATOM 640 N N . ASN A 1 81 ? 12.642 13.429 5.053 1.00 71.56 81 ASN A N 1
ATOM 641 C CA . ASN A 1 81 ? 13.234 14.430 5.940 1.00 71.56 81 ASN A CA 1
ATOM 642 C C . ASN A 1 81 ? 14.764 14.342 5.973 1.00 71.56 81 ASN A C 1
ATOM 644 O O . ASN A 1 81 ? 15.425 15.378 6.030 1.00 71.56 81 ASN A O 1
ATOM 648 N N . ALA A 1 82 ? 15.326 13.133 5.901 1.00 70.06 82 ALA A N 1
ATOM 649 C CA . ALA A 1 82 ? 16.766 12.917 5.802 1.00 70.06 82 ALA A CA 1
ATOM 650 C C . ALA A 1 82 ? 17.338 13.507 4.503 1.00 70.06 82 ALA A C 1
ATOM 652 O O . ALA A 1 82 ? 18.389 14.138 4.539 1.00 70.06 82 ALA A O 1
ATOM 653 N N . LEU A 1 83 ? 16.613 13.386 3.385 1.00 60.38 83 LEU A N 1
ATOM 654 C CA . LEU A 1 83 ? 16.987 14.015 2.114 1.00 60.38 83 LEU A CA 1
ATOM 655 C C . LEU A 1 83 ? 16.906 15.548 2.170 1.00 60.38 83 LEU A C 1
ATOM 657 O O . LEU A 1 83 ? 17.757 16.229 1.609 1.00 60.38 83 LEU A O 1
ATOM 661 N N . ARG A 1 84 ? 15.910 16.107 2.871 1.00 61.12 84 ARG A N 1
ATOM 662 C CA . ARG A 1 84 ? 15.740 17.566 3.016 1.00 61.12 84 ARG A CA 1
ATOM 663 C C . ARG A 1 84 ? 16.741 18.203 3.988 1.00 61.12 84 ARG A C 1
ATOM 665 O O . ARG A 1 84 ? 16.998 19.398 3.906 1.00 61.12 84 ARG A O 1
ATOM 672 N N . GLY A 1 85 ? 17.241 17.428 4.947 1.00 57.66 85 GLY A N 1
ATOM 673 C CA . GLY A 1 85 ? 18.204 17.866 5.957 1.00 57.66 85 GLY A CA 1
ATOM 674 C C . GLY A 1 85 ? 19.668 17.773 5.523 1.00 57.66 85 GLY A C 1
ATOM 675 O O . GLY A 1 85 ? 20.529 18.133 6.321 1.00 57.66 85 GLY A O 1
ATOM 676 N N . ASP A 1 86 ? 19.955 17.290 4.309 1.00 52.59 86 ASP A N 1
ATOM 677 C CA . ASP A 1 86 ? 21.309 17.231 3.754 1.00 52.59 86 ASP A CA 1
ATOM 678 C C . ASP A 1 86 ? 21.707 18.600 3.159 1.00 52.59 86 ASP A C 1
ATOM 680 O O . ASP A 1 86 ? 21.201 18.977 2.099 1.00 52.59 86 ASP A O 1
ATOM 684 N N . PRO A 1 87 ? 22.620 19.362 3.797 1.00 55.91 87 PRO A N 1
ATOM 685 C CA . PRO A 1 87 ? 23.067 20.661 3.293 1.00 55.91 87 PRO A CA 1
ATOM 686 C C . PRO A 1 87 ? 23.851 20.583 1.967 1.00 55.91 87 PRO A C 1
ATOM 688 O O . PRO A 1 87 ? 24.182 21.629 1.416 1.00 55.91 87 PRO A O 1
ATOM 691 N N . ASN A 1 88 ? 24.155 19.383 1.448 1.00 54.53 88 ASN A N 1
ATOM 692 C CA . ASN A 1 88 ? 24.850 19.174 0.172 1.00 54.53 88 ASN A CA 1
ATOM 693 C C . ASN A 1 88 ? 23.926 18.798 -1.001 1.00 54.53 88 ASN A C 1
ATOM 695 O O . ASN A 1 88 ? 24.414 18.559 -2.109 1.00 54.53 88 ASN A O 1
ATOM 699 N N . GLN A 1 89 ? 22.605 18.766 -0.808 1.00 55.41 89 GLN A N 1
ATOM 700 C CA . GLN A 1 89 ? 21.662 18.735 -1.928 1.00 55.41 89 GLN A CA 1
ATOM 701 C C . GLN A 1 89 ? 21.617 20.136 -2.549 1.00 55.41 89 GLN A C 1
ATOM 703 O O . GLN A 1 89 ? 20.894 21.022 -2.099 1.00 55.41 89 GLN A O 1
ATOM 708 N N . VAL A 1 90 ? 22.480 20.338 -3.549 1.00 53.72 90 VAL A N 1
ATOM 709 C CA . VAL A 1 90 ? 22.589 21.547 -4.371 1.00 53.72 90 VAL A CA 1
ATOM 710 C C . VAL A 1 90 ? 21.190 22.004 -4.782 1.00 53.72 90 VAL A C 1
ATOM 712 O O . VAL A 1 90 ? 20.480 21.288 -5.485 1.00 53.72 90 VAL A O 1
ATOM 715 N N . ASN A 1 91 ? 20.802 23.194 -4.326 1.00 51.22 91 ASN A N 1
ATOM 716 C CA . ASN A 1 91 ? 19.614 23.896 -4.785 1.00 51.22 91 ASN A CA 1
ATOM 717 C C . ASN A 1 91 ? 19.751 24.126 -6.301 1.00 51.22 91 ASN A C 1
ATOM 719 O O . ASN A 1 91 ? 20.494 25.007 -6.730 1.00 51.22 91 ASN A O 1
ATOM 723 N N . LEU A 1 92 ? 19.103 23.289 -7.115 1.00 52.94 92 LEU A N 1
ATOM 724 C CA . LEU A 1 92 ? 19.073 23.439 -8.575 1.00 52.94 92 LEU A CA 1
ATOM 725 C C . LEU A 1 92 ? 18.077 24.519 -9.034 1.00 52.94 92 LEU A C 1
ATOM 727 O O . LEU A 1 92 ? 18.000 24.785 -10.231 1.00 52.94 92 LEU A O 1
ATOM 731 N N . ASP A 1 93 ? 17.374 25.169 -8.101 1.00 51.06 93 ASP A N 1
ATOM 732 C CA . ASP A 1 93 ? 16.308 26.127 -8.394 1.00 51.06 93 ASP A CA 1
ATOM 733 C C . ASP A 1 93 ? 16.652 27.584 -8.027 1.00 51.06 93 ASP A C 1
ATOM 735 O O . ASP A 1 93 ? 15.758 28.431 -8.027 1.00 51.06 93 ASP A O 1
ATOM 739 N N . GLU A 1 94 ? 17.921 27.939 -7.781 1.00 47.81 94 GLU A N 1
ATOM 740 C CA . GLU A 1 94 ? 18.316 29.360 -7.805 1.00 47.81 94 GLU A CA 1
ATOM 741 C C . GLU A 1 94 ? 18.846 29.747 -9.190 1.00 47.81 94 GLU A C 1
ATOM 743 O O . GLU A 1 94 ? 20.001 29.457 -9.521 1.00 47.81 94 GLU A O 1
ATOM 748 N N . PRO A 1 95 ? 18.054 30.434 -10.035 1.00 47.25 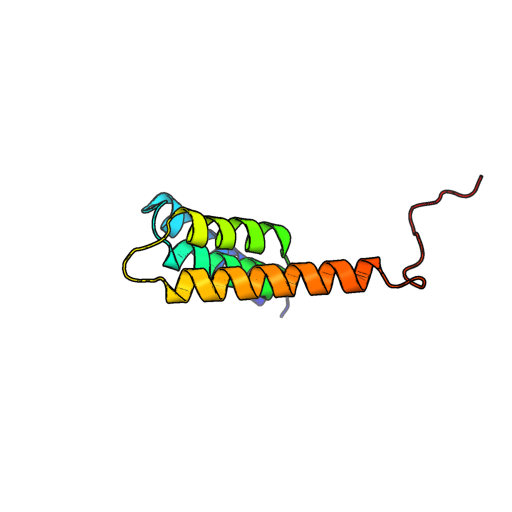95 PRO A N 1
ATOM 749 C CA . PRO A 1 95 ? 18.644 31.217 -11.100 1.00 47.25 95 PRO A CA 1
ATOM 750 C C . PRO A 1 95 ? 19.437 32.354 -10.449 1.00 47.25 95 PRO A C 1
ATOM 752 O O . PRO A 1 95 ? 18.858 33.246 -9.834 1.00 47.25 95 PRO A O 1
ATOM 755 N N . ASN A 1 96 ? 20.763 32.296 -10.596 1.00 44.34 96 ASN A N 1
AT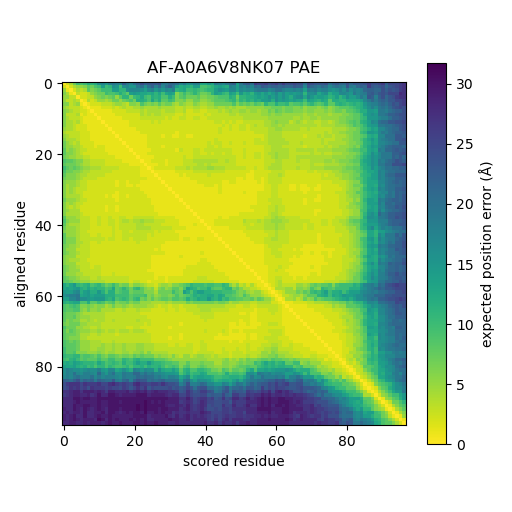OM 756 C CA . ASN A 1 96 ? 21.686 33.379 -10.264 1.00 44.34 96 ASN A CA 1
ATOM 757 C C . ASN A 1 96 ? 21.116 34.737 -10.700 1.00 44.34 96 ASN A C 1
ATOM 759 O O . ASN A 1 96 ? 21.015 35.000 -11.904 1.00 44.34 96 ASN A O 1
ATOM 763 N N . ASN A 1 97 ? 20.817 35.601 -9.730 1.00 39.81 97 ASN A N 1
ATOM 764 C CA . ASN A 1 97 ? 20.876 37.050 -9.900 1.00 39.81 97 ASN A CA 1
ATOM 765 C C . ASN A 1 97 ? 21.174 37.744 -8.571 1.00 39.81 97 ASN A C 1
ATOM 767 O O . ASN A 1 97 ? 20.294 37.710 -7.683 1.00 39.81 97 ASN A O 1
#

Foldseek 3Di:
DVVVLVVVLVVVQVVLVVVCVVPVLPLVSLQVVLVCCVPSVVNNPSSLVSLVSSLVSVPVVPVVSVVVSVVSNVVSVVVVVVVVPDPPPPPPPDPDD

Radius of gyration: 16.69 Å; Cα contacts (8 Å, |Δi|>4): 68; chains: 1; bounding box: 40×45×35 Å

Sequence (97 aa):
IMAFWSDKLDLAQEQFNKAIELNPNHAKAHYNHAIFLYLGRNNPTGAIESWNKVIELNPADAQELVTQARGFIAQVQSESNALRGDPNQVNLDEPNN

Solvent-accessible surface area (backbone atoms only — not comparable to full-atom values): 5459 Å² total; per-residue (Å²): 116,68,66,65,56,52,53,52,49,54,52,50,52,51,53,46,52,50,52,39,71,77,37,78,76,42,40,67,58,31,42,53,43,13,52,42,26,37,75,71,62,71,30,60,69,62,13,41,55,26,24,48,48,22,49,72,58,54,48,89,92,39,59,65,58,36,53,50,31,53,51,51,43,53,49,56,51,49,54,54,47,54,61,71,67,40,91,79,65,75,76,87,80,68,80,89,126

InterPro domains:
  IPR011990 Tetratricopeptide-like helical domain superfamily [G3DSA:1.25.40.10] (3-92)
  IPR011990 Tetratricopeptide-like helical domain superfamily [SSF48452] (7-64)
  IPR019734 Tetratricopeptide repeat [PF13181] (8-26)

Mean predicted aligned error: 8.42 Å

Nearest PDB structures (foldseek):
  3smk-assembly1_A-2  TM=6.478E-01  e=2.683E-01  Homo sapiens
  7a6y-assembly1_A  TM=6.712E-01  e=3.587E-01  Homo sapiens

Organism: NCBI:txid2754717

pLDDT: mean 84.42, std 15.73, range [39.81, 97.06]

Secondary structure (DSSP, 8-state):
-HHHHHHHHHHHHHHHHHHHHH-TT-HHHHHHHHHIIIIIH--HHHHHHHHHHHHHH--TT-HHHHHHHHHHHHHHHHHHHHHHT-TTS--TT----